Protein AF-A0A1E8EWA4-F1 (afdb_monomer)

Mean predicted aligned error: 5.87 Å

Secondary structure (DSSP, 8-state):
-HHHHHTT--TTEEEEE-SSTT-EEEEESSS----HHHHHHHHHS-PPTT-EEEEES-TTTHHHHHHHHH---SEEEEEES-HHHHHHHHHHHHHHT-TTTEEEEE--TT-HHHHTTS---SEEEE------TT-------

Nearest PDB structures (foldseek):
  3lpm-assembly1_B  TM=9.208E-01  e=3.468E-12  Listeria monocytogenes serotype 4b str. CLIP 80459
  6qe6-assembly2_B  TM=8.216E-01  e=4.380E-06  Mycoplasma capricolum subsp. capricolum
  5fa8-assembly1_A  TM=7.887E-01  e=9.629E-06  Saccharolobus islandicus M.14.25
  3qow-assembly1_A  TM=7.641E-01  e=1.098E-05  Homo sapiens
  3ntv-assembly1_B  TM=7.523E-01  e=3.562E-04  Staphylococcus aureus subsp. aureus MW2

Solvent-accessible surface area (backbone atoms only — not comparable to full-atom values): 8339 Å² total; per-residue (Å²): 124,68,70,67,60,65,70,66,65,56,97,62,43,41,78,44,75,68,84,37,90,83,37,47,43,40,42,50,70,69,80,86,66,90,56,69,66,49,57,51,48,42,66,66,54,85,69,46,73,66,33,33,35,37,30,40,53,33,52,46,33,63,43,57,54,51,39,62,54,75,41,52,46,53,37,33,39,30,30,17,68,52,61,70,32,29,52,34,22,49,49,20,30,60,70,58,71,30,68,87,40,48,46,70,40,74,40,59,88,84,42,60,73,65,60,67,73,52,80,90,59,79,42,76,47,71,62,66,84,90,65,63,92,90,64,72,86,77,81,82,127

Foldseek 3Di:
DVVVLVVLADPQWDWAQPVFPRQTFIDGVDDDDDDVVLVVLLVVDPAAAAFEEEEEQQQLNSSQRSCVRPYNHQAYEYEHQDPVSLSRNVSSCVSVVNPRHYHYDHDDPVPVVVVVPDDDGPYYHYDHDDDDVPPDDDDDD

Structure (mmCIF, N/CA/C/O backbone):
data_AF-A0A1E8EWA4-F1
#
_entry.id   AF-A0A1E8EWA4-F1
#
loop_
_atom_site.group_PDB
_atom_site.id
_atom_site.type_symbol
_atom_site.label_atom_id
_atom_site.label_alt_id
_atom_site.label_comp_id
_atom_site.label_asym_id
_atom_site.label_entity_id
_atom_site.label_seq_id
_atom_site.pdbx_PDB_ins_code
_atom_site.Cartn_x
_atom_site.Cartn_y
_atom_site.Cartn_z
_atom_site.occupancy
_atom_site.B_iso_or_equiv
_atom_site.auth_seq_id
_atom_site.auth_comp_id
_atom_site.auth_asym_id
_atom_site.auth_atom_id
_atom_site.pdbx_PDB_model_num
ATOM 1 N N . MET A 1 1 ? 16.835 -0.269 18.730 1.00 47.41 1 MET A N 1
ATOM 2 C CA . MET A 1 1 ? 15.760 -0.229 17.706 1.00 47.41 1 MET A CA 1
ATOM 3 C C . MET A 1 1 ? 16.094 0.598 16.455 1.00 47.41 1 MET A C 1
ATOM 5 O O . MET A 1 1 ? 15.496 0.319 15.427 1.00 47.41 1 MET A O 1
ATOM 9 N N . ASN A 1 2 ? 17.063 1.529 16.470 1.00 52.28 2 ASN A N 1
ATOM 10 C CA . ASN A 1 2 ? 17.407 2.331 15.276 1.00 52.28 2 ASN A CA 1
ATOM 11 C C . ASN A 1 2 ? 18.239 1.595 14.201 1.00 52.28 2 ASN A C 1
ATOM 13 O O . ASN A 1 2 ? 18.092 1.897 13.023 1.00 52.28 2 ASN A O 1
ATOM 17 N N . ASN A 1 3 ? 19.046 0.589 14.565 1.00 51.50 3 ASN A N 1
ATOM 18 C CA . ASN A 1 3 ? 19.922 -0.090 13.594 1.00 51.50 3 ASN A CA 1
ATOM 19 C C . ASN A 1 3 ? 19.181 -0.985 12.587 1.00 51.50 3 ASN A C 1
ATOM 21 O O . ASN A 1 3 ? 19.618 -1.093 11.449 1.00 51.50 3 ASN A O 1
ATOM 25 N N . ILE A 1 4 ? 18.047 -1.589 12.967 1.00 57.47 4 ILE A N 1
ATOM 26 C CA . ILE A 1 4 ? 17.261 -2.438 12.050 1.00 57.47 4 ILE A CA 1
ATOM 27 C C . ILE A 1 4 ? 16.570 -1.576 10.987 1.00 57.47 4 ILE A C 1
ATOM 29 O O . ILE A 1 4 ? 16.553 -1.937 9.817 1.00 57.47 4 ILE A O 1
ATOM 33 N N . LYS A 1 5 ? 16.056 -0.400 11.375 1.00 63.81 5 LYS A N 1
ATOM 34 C CA . LYS A 1 5 ? 15.340 0.504 10.463 1.00 63.81 5 LYS A CA 1
ATOM 35 C C . LYS A 1 5 ? 16.247 1.130 9.402 1.00 63.81 5 LYS A C 1
ATOM 37 O O . LYS A 1 5 ? 15.796 1.321 8.279 1.00 63.81 5 LYS A O 1
ATOM 42 N N . ASN A 1 6 ? 17.511 1.401 9.732 1.00 60.06 6 ASN A N 1
ATOM 43 C CA . ASN A 1 6 ? 18.477 1.945 8.771 1.00 60.06 6 ASN A CA 1
ATOM 44 C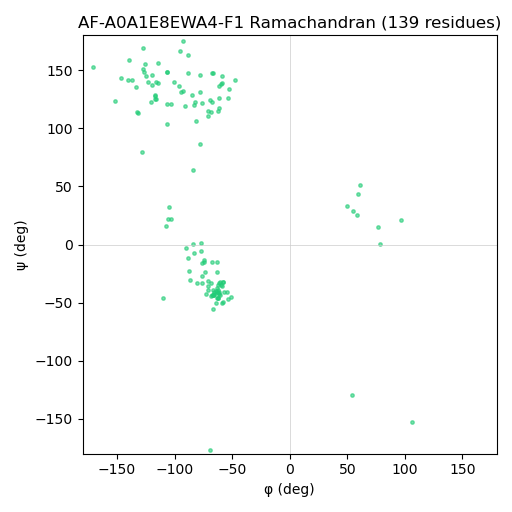 C . ASN A 1 6 ? 18.951 0.910 7.741 1.00 60.06 6 ASN A C 1
ATOM 46 O O . ASN A 1 6 ? 19.348 1.296 6.649 1.00 60.06 6 ASN A O 1
ATOM 50 N N . ASN A 1 7 ? 18.871 -0.388 8.051 1.00 80.56 7 ASN A N 1
ATOM 51 C CA . ASN A 1 7 ? 19.303 -1.449 7.137 1.00 80.56 7 ASN A CA 1
ATOM 52 C C . ASN A 1 7 ? 18.231 -1.837 6.103 1.00 80.56 7 ASN A C 1
ATOM 54 O O . ASN A 1 7 ? 18.434 -2.748 5.305 1.00 80.56 7 ASN A O 1
ATOM 58 N N . LEU A 1 8 ? 17.067 -1.177 6.146 1.00 88.56 8 LEU A N 1
ATOM 59 C CA . LEU A 1 8 ? 15.959 -1.437 5.236 1.00 88.56 8 LEU A CA 1
ATOM 60 C C . LEU A 1 8 ? 16.036 -0.625 3.949 1.00 88.56 8 LEU A C 1
ATOM 62 O O . LEU A 1 8 ? 15.254 -0.941 3.075 1.00 88.56 8 LEU A O 1
ATOM 66 N N . LEU A 1 9 ? 16.886 0.394 3.798 1.00 94.00 9 LEU A N 1
ATOM 67 C CA . LEU A 1 9 ? 16.965 1.181 2.556 1.00 94.00 9 LEU A CA 1
ATOM 68 C C . LEU A 1 9 ? 18.086 0.682 1.646 1.00 94.00 9 LEU A C 1
ATOM 70 O O . LEU A 1 9 ? 19.203 0.452 2.110 1.00 94.00 9 LEU A O 1
ATOM 74 N N . LYS A 1 10 ? 17.810 0.579 0.343 1.00 94.50 10 LYS A N 1
ATOM 75 C CA . LYS A 1 10 ? 18.843 0.360 -0.678 1.00 94.50 10 LYS A CA 1
ATOM 76 C C . LYS A 1 10 ? 19.393 1.702 -1.167 1.00 94.50 10 LYS A C 1
ATOM 78 O O . LYS A 1 10 ? 18.795 2.753 -0.957 1.00 94.50 10 LYS A O 1
ATOM 83 N N . SER A 1 11 ? 20.552 1.673 -1.823 1.00 92.75 11 SER A N 1
ATOM 84 C CA . SER A 1 11 ? 21.277 2.879 -2.253 1.00 92.75 11 SER A CA 1
ATOM 85 C C . SER A 1 11 ? 20.522 3.747 -3.264 1.00 92.75 11 SER A C 1
ATOM 87 O O . SER A 1 11 ? 20.806 4.934 -3.382 1.00 92.75 11 SER A O 1
ATOM 89 N N . ASP A 1 12 ? 19.587 3.164 -4.011 1.00 94.50 12 ASP A N 1
ATOM 90 C CA . ASP A 1 12 ? 18.785 3.842 -5.029 1.00 94.50 12 ASP A CA 1
ATOM 91 C C . ASP A 1 12 ? 17.356 4.150 -4.557 1.00 94.50 12 ASP A C 1
ATOM 93 O O . ASP A 1 12 ? 16.457 4.335 -5.379 1.00 94.50 12 ASP A O 1
ATOM 97 N N . GLU A 1 13 ? 17.142 4.214 -3.241 1.00 96.00 13 GLU A N 1
ATOM 98 C CA . GLU A 1 13 ? 15.837 4.436 -2.625 1.00 96.00 13 GLU A CA 1
ATOM 99 C C . GLU A 1 13 ? 15.842 5.598 -1.627 1.00 96.00 13 GLU A C 1
ATOM 101 O O . GLU A 1 13 ? 16.838 5.888 -0.962 1.00 96.00 13 GLU A O 1
ATOM 106 N N . THR A 1 14 ? 14.683 6.237 -1.487 1.00 95.31 14 THR A N 1
ATOM 107 C CA . THR A 1 14 ? 14.398 7.237 -0.460 1.00 95.31 14 THR A CA 1
ATOM 108 C C . THR A 1 14 ? 13.332 6.733 0.496 1.00 95.31 14 THR A C 1
ATOM 110 O O . THR A 1 14 ? 12.512 5.878 0.158 1.00 95.31 14 THR A O 1
ATOM 113 N N . LEU A 1 15 ? 13.339 7.298 1.701 1.00 95.69 15 LEU A N 1
ATOM 114 C CA . LEU A 1 15 ? 12.293 7.112 2.693 1.00 95.69 15 LEU A CA 1
ATOM 115 C C . LEU A 1 15 ? 11.473 8.397 2.783 1.00 95.69 15 LEU A C 1
ATOM 117 O O . LEU A 1 15 ? 11.912 9.376 3.388 1.00 95.69 15 LEU A O 1
ATOM 121 N N . ASP A 1 16 ? 10.287 8.382 2.195 1.00 95.06 16 ASP A N 1
ATOM 122 C CA . ASP A 1 16 ? 9.429 9.557 2.119 1.00 95.06 16 ASP A CA 1
ATOM 123 C C . ASP A 1 16 ? 8.455 9.586 3.291 1.00 95.06 16 ASP A C 1
ATOM 125 O O . ASP A 1 16 ? 7.782 8.595 3.572 1.00 95.06 16 ASP A O 1
ATOM 129 N N . ASP A 1 17 ? 8.345 10.733 3.955 1.00 95.62 17 ASP A N 1
ATOM 130 C CA . ASP A 1 17 ? 7.357 10.947 5.009 1.00 95.62 17 ASP A CA 1
ATOM 131 C C . ASP A 1 17 ? 6.002 11.327 4.405 1.00 95.62 17 ASP A C 1
ATOM 133 O O . ASP A 1 17 ? 5.889 12.324 3.688 1.00 95.62 17 ASP A O 1
ATOM 137 N N . LEU A 1 18 ? 4.963 10.545 4.712 1.00 95.56 18 LEU A N 1
ATOM 138 C CA . LEU A 1 18 ? 3.597 10.828 4.267 1.00 95.56 18 LEU A CA 1
ATOM 139 C C . LEU A 1 18 ? 2.928 11.948 5.072 1.00 95.56 18 LEU A C 1
ATOM 141 O O . LEU A 1 18 ? 1.806 12.332 4.751 1.00 95.56 18 LEU A O 1
ATOM 145 N N . GLN A 1 19 ? 3.577 12.444 6.129 1.00 95.12 19 GLN A N 1
ATOM 146 C CA . GLN A 1 19 ? 3.070 13.469 7.046 1.00 95.12 19 GLN A CA 1
ATOM 147 C C . GLN A 1 19 ? 1.755 13.068 7.734 1.00 95.12 19 GLN A C 1
ATOM 149 O O . GLN A 1 19 ? 0.965 13.905 8.169 1.00 95.12 19 GLN A O 1
ATOM 154 N N . ILE A 1 20 ? 1.521 11.758 7.865 1.00 94.50 20 ILE A N 1
ATOM 155 C CA . ILE A 1 20 ? 0.342 11.181 8.513 1.00 94.50 20 ILE A CA 1
ATOM 156 C C . ILE A 1 20 ? 0.822 10.113 9.489 1.00 94.50 20 ILE A C 1
ATOM 158 O O . ILE A 1 20 ? 1.352 9.084 9.080 1.00 94.50 20 ILE A O 1
ATOM 162 N N . LYS A 1 21 ? 0.634 10.355 10.792 1.00 93.88 21 LYS A N 1
ATOM 163 C CA . LYS A 1 21 ? 1.018 9.430 11.878 1.00 93.88 21 LYS A CA 1
ATOM 164 C C . LYS A 1 21 ? 2.469 8.915 11.788 1.00 93.88 21 LYS A C 1
ATOM 166 O O . LYS A 1 21 ? 2.738 7.788 12.191 1.00 93.88 21 LYS A O 1
ATOM 171 N N . ASN A 1 22 ? 3.396 9.737 11.277 1.00 94.38 22 ASN A N 1
ATOM 172 C CA . ASN A 1 22 ? 4.807 9.376 11.066 1.00 94.38 22 ASN A CA 1
ATOM 173 C C . ASN A 1 22 ? 4.988 8.108 10.199 1.00 94.38 22 ASN A C 1
ATOM 175 O O . ASN A 1 22 ? 5.957 7.365 10.370 1.00 94.38 22 ASN A O 1
ATOM 179 N N . ILE A 1 23 ? 4.035 7.839 9.298 1.00 97.31 23 ILE A N 1
ATOM 180 C CA . ILE A 1 23 ? 4.132 6.749 8.330 1.00 97.31 23 ILE A CA 1
ATOM 181 C C . ILE A 1 23 ? 5.064 7.178 7.205 1.00 97.31 23 ILE A C 1
ATOM 183 O O . ILE A 1 23 ? 4.899 8.254 6.626 1.00 97.31 23 ILE A O 1
ATOM 187 N N . LYS A 1 24 ? 6.016 6.308 6.873 1.00 97.00 24 LYS A N 1
ATOM 188 C CA . LYS A 1 24 ? 6.998 6.549 5.816 1.00 97.00 24 LYS A CA 1
ATOM 189 C C . LYS A 1 24 ? 6.996 5.447 4.774 1.00 97.00 24 LYS A C 1
ATOM 191 O O . LYS A 1 24 ? 6.821 4.284 5.117 1.00 97.00 24 LYS A O 1
ATOM 196 N N . ILE A 1 25 ? 7.220 5.787 3.517 1.00 96.56 25 ILE A N 1
ATOM 197 C CA . ILE A 1 25 ? 7.229 4.822 2.417 1.00 96.56 25 ILE A CA 1
ATOM 198 C C . ILE A 1 25 ? 8.591 4.809 1.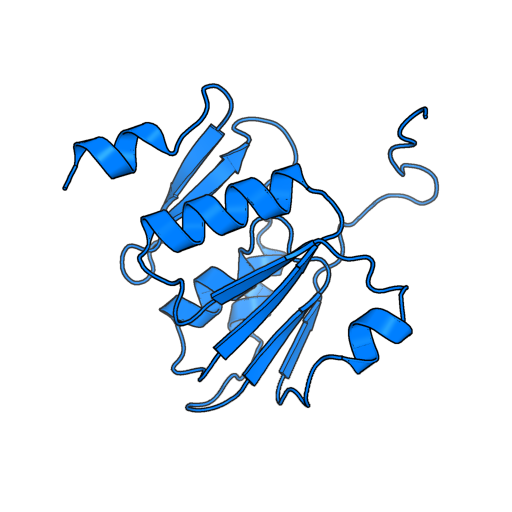734 1.00 96.56 25 ILE A C 1
ATOM 200 O O . ILE A 1 25 ? 9.198 5.853 1.509 1.00 96.56 25 ILE A O 1
ATOM 204 N N . ILE A 1 26 ? 9.077 3.615 1.424 1.00 96.69 26 ILE A N 1
ATOM 205 C CA . ILE A 1 26 ? 10.289 3.406 0.642 1.00 96.69 26 ILE A CA 1
ATOM 206 C C . ILE A 1 26 ? 9.910 3.468 -0.836 1.00 96.69 26 ILE A C 1
ATOM 208 O O . ILE A 1 26 ? 8.979 2.792 -1.277 1.00 96.69 26 ILE A O 1
ATOM 212 N N . GLN A 1 27 ? 10.628 4.284 -1.601 1.00 94.88 27 GLN A N 1
ATOM 213 C CA . GLN A 1 27 ? 10.461 4.414 -3.048 1.00 94.88 27 GLN A CA 1
ATOM 214 C C . GLN A 1 27 ? 11.817 4.539 -3.724 1.00 94.88 27 GLN A C 1
ATOM 216 O O . GLN A 1 27 ? 12.778 4.987 -3.106 1.00 94.88 27 GLN A O 1
ATOM 221 N N . LYS A 1 28 ? 11.888 4.232 -5.020 1.00 93.19 28 LYS A N 1
ATOM 222 C CA . LYS A 1 28 ? 13.081 4.537 -5.810 1.00 93.19 28 LYS A CA 1
ATOM 223 C C . LYS A 1 28 ? 13.341 6.041 -5.842 1.00 93.19 28 LYS A C 1
ATOM 225 O O . LYS A 1 28 ? 12.422 6.834 -6.060 1.00 93.19 28 LYS A O 1
ATOM 230 N N . SER A 1 29 ? 14.602 6.429 -5.673 1.00 91.62 29 SER A N 1
ATOM 231 C CA . SER A 1 29 ? 15.062 7.818 -5.783 1.00 91.62 29 SER A CA 1
ATOM 232 C C . SER A 1 29 ? 14.777 8.396 -7.169 1.00 91.62 29 SER A C 1
ATOM 234 O O . SER A 1 29 ? 14.432 9.566 -7.289 1.00 91.62 29 SER A O 1
ATOM 236 N N . ASN A 1 30 ? 14.865 7.552 -8.202 1.00 86.31 30 ASN A N 1
ATOM 237 C CA . ASN A 1 30 ? 14.572 7.880 -9.593 1.00 86.31 30 ASN A CA 1
ATOM 238 C C . ASN A 1 30 ? 13.550 6.892 -10.171 1.00 86.31 30 ASN A C 1
ATOM 240 O O . ASN A 1 30 ? 13.560 5.715 -9.824 1.00 86.31 30 ASN A O 1
ATOM 244 N N . GLY A 1 31 ? 12.709 7.348 -11.101 1.00 79.56 31 GLY A N 1
ATOM 245 C CA . GLY A 1 31 ? 11.688 6.518 -11.747 1.00 79.56 31 GLY A CA 1
ATOM 246 C C . GLY A 1 31 ? 10.274 6.834 -11.263 1.00 79.56 31 GLY A C 1
ATOM 247 O O . GLY A 1 31 ? 9.974 7.970 -10.897 1.00 79.56 31 GLY A O 1
ATOM 248 N N . PHE A 1 32 ? 9.382 5.841 -11.319 1.00 74.81 32 PHE A N 1
ATOM 249 C CA . PHE A 1 32 ? 7.982 6.029 -10.941 1.00 74.81 32 PHE A CA 1
ATOM 250 C C . PHE A 1 32 ? 7.850 6.253 -9.431 1.00 74.81 32 PHE A C 1
ATOM 252 O O . PHE A 1 32 ? 8.276 5.425 -8.628 1.00 74.81 32 PHE A O 1
ATOM 259 N N . ARG A 1 33 ? 7.219 7.368 -9.066 1.00 86.06 33 ARG A N 1
ATOM 260 C CA . ARG A 1 33 ? 6.837 7.727 -7.698 1.00 86.06 33 ARG A CA 1
ATOM 261 C C . ARG A 1 33 ? 5.350 8.037 -7.690 1.00 86.06 33 ARG A C 1
ATOM 263 O O . ARG A 1 33 ? 4.790 8.398 -8.729 1.00 86.06 33 ARG A O 1
ATOM 270 N N . PHE A 1 34 ? 4.702 7.897 -6.539 1.00 85.38 34 PHE A N 1
ATOM 271 C CA . PHE A 1 34 ? 3.275 8.196 -6.465 1.00 85.38 34 PHE A CA 1
ATOM 272 C C . PHE A 1 34 ? 2.982 9.656 -6.858 1.00 85.38 34 PHE A C 1
ATOM 274 O O . PHE A 1 34 ? 3.689 10.584 -6.467 1.00 85.38 34 PHE A O 1
ATOM 281 N N . GLY A 1 35 ? 1.919 9.851 -7.638 1.00 87.62 35 GLY A N 1
ATOM 282 C CA . GLY A 1 35 ? 1.404 11.173 -7.992 1.00 87.62 35 GLY A CA 1
ATOM 283 C C . GLY A 1 35 ? 0.304 11.649 -7.041 1.00 87.62 35 GLY A C 1
ATOM 284 O O . GLY A 1 35 ? -0.173 10.896 -6.187 1.00 87.62 35 GLY A O 1
ATOM 285 N N . MET A 1 36 ? -0.152 12.892 -7.233 1.00 91.25 36 MET A N 1
ATOM 286 C CA . MET A 1 36 ? -1.264 13.464 -6.458 1.00 91.25 36 MET A CA 1
ATOM 287 C C . MET A 1 36 ? -2.554 12.643 -6.572 1.00 91.25 36 MET A C 1
ATOM 289 O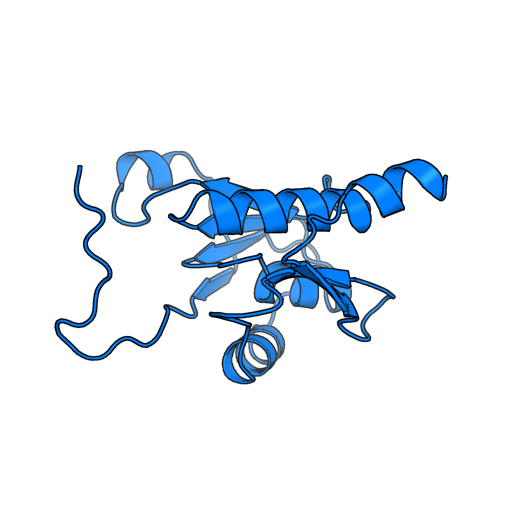 O . MET A 1 36 ? -3.287 12.541 -5.592 1.00 91.25 36 MET A O 1
ATOM 293 N N . ASP A 1 37 ? -2.803 11.997 -7.711 1.00 92.38 37 ASP A N 1
ATOM 294 C CA . ASP A 1 37 ? -3.991 11.167 -7.940 1.00 92.38 37 ASP A CA 1
ATOM 295 C C . ASP A 1 37 ? -4.163 10.075 -6.880 1.00 92.38 37 ASP A C 1
ATOM 297 O O . ASP A 1 37 ? -5.268 9.859 -6.387 1.00 92.38 37 ASP A O 1
ATOM 301 N N . ALA A 1 38 ? -3.070 9.427 -6.464 1.00 93.88 38 ALA A N 1
ATOM 302 C CA . ALA A 1 38 ? -3.117 8.394 -5.433 1.00 93.88 38 ALA A CA 1
ATOM 303 C C . ALA A 1 38 ? -3.534 8.973 -4.071 1.00 93.88 38 ALA A C 1
ATOM 305 O O . ALA A 1 38 ? -4.342 8.383 -3.353 1.00 93.88 38 ALA A O 1
ATOM 306 N N . VAL A 1 39 ? -3.021 10.161 -3.739 1.00 94.50 39 VAL A N 1
ATOM 307 C CA . VAL A 1 39 ? -3.360 10.880 -2.504 1.00 94.50 39 VAL A CA 1
ATOM 308 C C . VAL A 1 39 ? -4.823 11.325 -2.524 1.00 94.50 39 VAL A C 1
ATOM 310 O O . VAL A 1 39 ? -5.535 11.175 -1.528 1.00 94.50 39 VAL A O 1
ATOM 313 N N . LEU A 1 40 ? -5.298 11.845 -3.656 1.00 96.44 40 LEU A N 1
ATOM 314 C CA . LEU A 1 40 ? -6.690 12.251 -3.833 1.00 96.44 40 LEU A CA 1
ATOM 315 C C . LEU A 1 40 ? -7.635 11.047 -3.773 1.00 96.44 40 LEU A C 1
ATOM 317 O O . LEU A 1 40 ? -8.643 11.114 -3.071 1.00 96.44 40 LEU A O 1
ATOM 321 N N . LEU A 1 41 ? -7.291 9.926 -4.414 1.00 97.50 41 LEU A N 1
ATOM 322 C CA .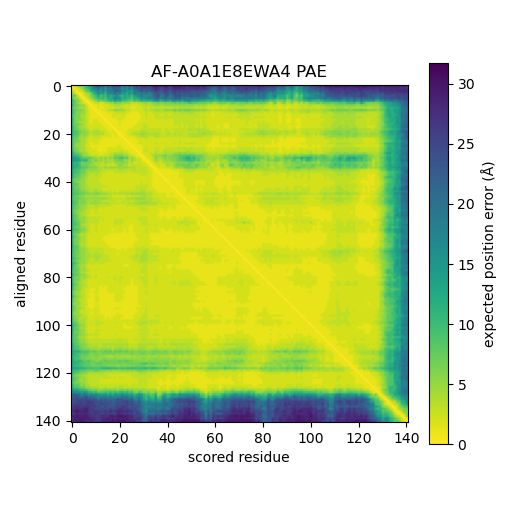 LEU A 1 41 ? -8.087 8.698 -4.377 1.00 97.50 41 LEU A CA 1
ATOM 323 C C . LEU A 1 41 ? -8.184 8.121 -2.960 1.00 97.50 41 LEU A C 1
ATOM 325 O O . LEU A 1 41 ? -9.283 7.804 -2.502 1.00 97.50 41 LEU A O 1
ATOM 329 N N . ALA A 1 42 ? -7.067 8.043 -2.232 1.00 96.94 42 ALA A N 1
ATOM 330 C CA . ALA A 1 42 ? -7.069 7.603 -0.836 1.00 96.94 42 ALA A CA 1
ATOM 331 C C . ALA A 1 42 ? -7.927 8.522 0.052 1.00 96.94 42 ALA A C 1
ATOM 333 O O . ALA A 1 42 ? -8.562 8.069 1.004 1.00 96.94 42 ALA A O 1
ATOM 334 N N . ASN A 1 43 ? -7.985 9.819 -0.267 1.00 95.31 43 ASN A N 1
ATOM 335 C CA . ASN A 1 43 ? -8.847 10.762 0.435 1.00 95.31 43 ASN A CA 1
ATOM 336 C C . ASN A 1 43 ? -10.325 10.660 0.044 1.00 95.31 43 ASN A C 1
ATOM 338 O O . ASN A 1 43 ? -11.180 10.881 0.904 1.00 95.31 43 ASN A O 1
ATOM 342 N N . PHE A 1 44 ? -10.609 10.328 -1.213 1.00 97.62 44 PHE A N 1
ATOM 343 C CA . PHE A 1 44 ? -11.949 10.125 -1.755 1.00 97.62 44 PHE A CA 1
ATOM 344 C C . PHE A 1 44 ? -12.604 8.840 -1.227 1.00 97.62 44 PHE A C 1
ATOM 346 O O . PHE A 1 44 ? -13.810 8.819 -0.968 1.00 97.62 44 PHE A O 1
ATOM 353 N N . ALA A 1 45 ? -11.820 7.777 -1.025 1.00 96.69 45 ALA A N 1
ATOM 354 C CA . ALA A 1 45 ? -12.301 6.499 -0.514 1.00 96.69 45 ALA A CA 1
ATOM 355 C C . ALA A 1 45 ? -12.883 6.635 0.910 1.00 96.69 45 ALA A C 1
ATOM 357 O O . ALA A 1 45 ? -12.179 6.913 1.883 1.00 96.69 45 ALA A O 1
ATOM 358 N N . LYS A 1 46 ? -14.193 6.397 1.053 1.00 96.31 46 LYS A N 1
ATOM 359 C CA . LYS A 1 46 ? -14.926 6.492 2.330 1.00 96.31 46 LYS A CA 1
ATOM 360 C C . LYS A 1 46 ? -14.814 5.206 3.152 1.00 96.31 46 LYS A C 1
ATOM 362 O O . LYS A 1 46 ? -15.809 4.526 3.397 1.00 96.31 46 LYS A O 1
ATOM 367 N N . VAL A 1 47 ? -13.600 4.875 3.576 1.00 98.00 47 VAL A N 1
ATOM 368 C CA . VAL A 1 47 ? -13.337 3.687 4.397 1.00 98.00 47 VAL A CA 1
ATOM 369 C C . VAL A 1 47 ? -13.780 3.935 5.841 1.00 98.00 47 VAL A C 1
ATOM 371 O O . VAL A 1 47 ? -13.313 4.870 6.494 1.00 98.00 47 VAL A O 1
ATOM 374 N N . LYS A 1 48 ? -14.691 3.098 6.346 1.00 97.31 48 LYS A N 1
ATOM 375 C CA . LYS A 1 48 ? -15.192 3.158 7.727 1.00 97.31 48 LYS A CA 1
ATOM 376 C C . LYS A 1 48 ? -14.423 2.201 8.638 1.00 97.31 48 LYS A C 1
ATOM 378 O O . LYS A 1 48 ? -13.705 1.313 8.180 1.00 97.31 48 LYS A O 1
ATOM 383 N N . LYS A 1 49 ? -14.599 2.381 9.949 1.00 97.88 49 LYS A N 1
ATOM 384 C CA . LYS A 1 49 ? -14.069 1.473 10.969 1.00 97.88 49 LYS A CA 1
ATOM 385 C C . LYS A 1 49 ? -14.490 0.031 10.687 1.00 97.88 49 LYS A C 1
ATOM 387 O O . LYS A 1 49 ? -15.662 -0.215 10.415 1.00 97.88 49 LYS A O 1
ATOM 392 N N . GLY A 1 50 ? -13.540 -0.894 10.784 1.00 97.62 50 GLY A N 1
ATOM 393 C CA . GLY A 1 50 ? -13.796 -2.328 10.633 1.00 97.62 50 GLY A CA 1
ATOM 394 C C . GLY A 1 50 ? -13.946 -2.810 9.188 1.00 97.62 50 GLY A C 1
ATOM 395 O O . GLY A 1 50 ? -14.153 -3.994 8.981 1.00 97.62 50 GLY A O 1
ATOM 396 N N . MET A 1 51 ? -13.834 -1.929 8.187 1.00 98.38 51 MET A N 1
ATOM 397 C CA . MET A 1 51 ? -13.923 -2.341 6.784 1.00 98.38 51 MET A CA 1
ATOM 398 C C . MET A 1 51 ? -12.634 -2.994 6.293 1.00 98.38 51 MET A C 1
ATOM 400 O O . MET A 1 51 ? -11.530 -2.569 6.653 1.00 98.38 51 MET A O 1
ATOM 404 N N . ARG A 1 52 ? -12.777 -3.969 5.399 1.00 98.50 52 ARG A N 1
ATOM 405 C CA . ARG A 1 52 ? -11.681 -4.589 4.654 1.00 98.50 52 ARG A CA 1
ATOM 406 C C . ARG A 1 52 ? -11.523 -3.90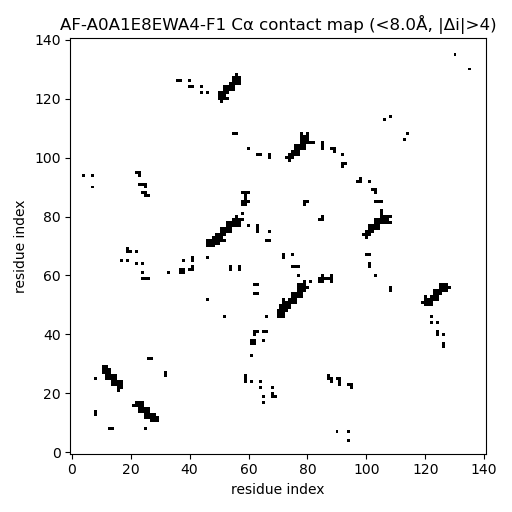6 3.301 1.00 98.50 52 ARG A C 1
ATOM 408 O O . ARG A 1 52 ? -12.493 -3.742 2.561 1.00 98.50 52 ARG A O 1
ATOM 415 N N . VAL A 1 53 ? -10.292 -3.537 2.963 1.00 98.62 53 VAL A N 1
ATOM 416 C CA . VAL A 1 53 ? -9.965 -2.813 1.725 1.00 98.62 53 VAL A CA 1
ATOM 417 C C . VAL A 1 53 ? -9.064 -3.662 0.835 1.00 98.62 53 VAL A C 1
ATOM 419 O O . VAL A 1 53 ? -8.150 -4.311 1.341 1.00 98.62 53 VAL A O 1
ATOM 422 N N . MET A 1 54 ? -9.301 -3.630 -0.476 1.00 98.25 54 MET A N 1
ATOM 423 C CA . MET A 1 54 ? -8.398 -4.151 -1.506 1.00 98.25 54 MET A CA 1
ATOM 424 C C . MET A 1 54 ? -7.922 -3.002 -2.402 1.00 98.25 54 MET A C 1
ATOM 426 O O . MET A 1 54 ? -8.747 -2.308 -2.986 1.00 98.25 54 MET A O 1
ATOM 430 N N . ASP A 1 55 ? -6.614 -2.822 -2.546 1.00 98.31 55 ASP A N 1
ATOM 431 C CA . ASP A 1 55 ? -6.010 -1.880 -3.490 1.00 98.31 55 ASP A CA 1
ATOM 432 C C . ASP A 1 55 ? -5.380 -2.631 -4.669 1.00 98.31 55 ASP A C 1
ATOM 434 O O . ASP A 1 55 ? -4.508 -3.483 -4.495 1.00 98.31 55 ASP A O 1
ATOM 438 N N . LEU A 1 56 ? -5.833 -2.343 -5.883 1.00 96.88 56 LEU A N 1
ATOM 439 C CA . LEU A 1 56 ? -5.346 -2.981 -7.104 1.00 96.88 56 LEU A CA 1
ATOM 440 C C . LEU A 1 56 ? -4.349 -2.065 -7.822 1.00 96.88 56 LEU A C 1
ATOM 442 O O . LEU A 1 56 ? -4.595 -0.864 -7.945 1.00 96.88 56 LEU A O 1
ATOM 446 N N . CYS A 1 57 ? -3.273 -2.651 -8.360 1.00 95.06 57 CYS A N 1
ATOM 447 C CA . CYS A 1 57 ? -2.160 -1.925 -8.993 1.00 95.06 57 CYS A CA 1
ATOM 448 C C . CYS A 1 57 ? -1.459 -0.982 -8.002 1.00 95.06 57 CYS A C 1
ATOM 450 O O . CYS A 1 57 ? -1.327 0.216 -8.251 1.00 95.06 57 CYS A O 1
ATOM 452 N N . SER A 1 58 ? -1.076 -1.519 -6.843 1.00 95.81 58 SER A N 1
ATOM 453 C CA . SER A 1 58 ? -0.734 -0.713 -5.665 1.00 95.81 58 SER A CA 1
ATOM 454 C C . SER A 1 58 ? 0.619 0.008 -5.732 1.00 95.81 58 SER A C 1
ATOM 456 O O . SER A 1 58 ? 0.890 0.907 -4.925 1.00 95.81 58 SER A O 1
ATOM 458 N N . GLY A 1 59 ? 1.501 -0.376 -6.661 1.00 94.94 59 GLY A N 1
ATOM 459 C CA . GLY A 1 59 ? 2.894 0.064 -6.643 1.00 94.94 59 GLY A CA 1
ATOM 460 C C . GLY A 1 59 ? 3.538 -0.256 -5.291 1.00 94.94 59 GLY A C 1
ATOM 461 O O . GLY A 1 59 ? 3.420 -1.370 -4.787 1.00 94.94 59 GLY A O 1
ATOM 462 N N . THR A 1 60 ? 4.179 0.733 -4.667 1.00 96.19 60 THR A N 1
ATOM 463 C CA . THR A 1 60 ? 4.793 0.584 -3.334 1.00 96.19 60 THR A CA 1
ATOM 464 C C . THR A 1 60 ? 3.792 0.603 -2.174 1.00 96.19 60 THR A C 1
ATOM 466 O O . THR A 1 60 ? 4.204 0.515 -1.019 1.00 96.19 60 THR A O 1
ATOM 469 N N . GLY A 1 61 ? 2.484 0.716 -2.434 1.00 97.06 61 GLY A N 1
ATOM 470 C CA . GLY A 1 61 ? 1.452 0.684 -1.396 1.00 97.06 61 GLY A CA 1
ATOM 471 C C . GLY A 1 61 ? 0.973 2.052 -0.910 1.00 97.06 61 GLY A C 1
ATOM 472 O O . GLY A 1 61 ? 0.435 2.144 0.193 1.00 97.06 61 GLY A O 1
ATOM 473 N N . ILE A 1 62 ? 1.150 3.126 -1.687 1.00 97.31 62 ILE A N 1
ATOM 474 C CA . ILE A 1 62 ? 0.834 4.498 -1.247 1.00 97.31 62 ILE A CA 1
ATOM 475 C C . ILE A 1 62 ? -0.604 4.662 -0.726 1.00 97.31 62 ILE A C 1
ATOM 477 O O . ILE A 1 62 ? -0.803 5.220 0.354 1.00 97.31 62 ILE A O 1
ATOM 481 N N . ILE A 1 63 ? -1.608 4.148 -1.445 1.00 98.25 63 ILE A N 1
ATOM 482 C CA . ILE A 1 63 ? -3.011 4.207 -1.014 1.00 98.25 63 ILE A CA 1
ATOM 483 C C . ILE A 1 63 ? -3.192 3.400 0.284 1.00 98.25 63 ILE A C 1
ATOM 485 O O . ILE A 1 63 ? -3.693 3.977 1.254 1.00 98.25 63 ILE A O 1
ATOM 489 N N . PRO A 1 64 ? -2.730 2.134 0.381 1.00 98.50 64 PRO A N 1
ATOM 490 C CA . PRO A 1 64 ? -2.738 1.383 1.632 1.00 98.50 64 PRO A CA 1
ATOM 491 C C . PRO A 1 64 ? -2.120 2.111 2.828 1.00 98.50 64 PRO A C 1
ATOM 493 O O . PRO A 1 64 ? -2.722 2.120 3.904 1.00 98.50 64 PRO A O 1
ATOM 496 N N . PHE A 1 65 ? -0.960 2.752 2.662 1.00 98.56 65 PHE A N 1
ATOM 497 C CA . PHE A 1 65 ? -0.292 3.480 3.744 1.00 98.56 65 PHE A CA 1
ATOM 498 C C . PHE A 1 65 ? -1.073 4.723 4.181 1.00 98.56 65 PHE A C 1
ATOM 500 O O . PHE A 1 65 ? -1.259 4.935 5.383 1.00 98.56 65 PHE A O 1
ATOM 507 N N . ILE A 1 66 ? -1.601 5.507 3.234 1.00 98.19 66 ILE A N 1
ATOM 508 C CA . ILE A 1 66 ? -2.456 6.660 3.556 1.00 98.19 66 ILE A CA 1
ATOM 509 C C . ILE A 1 66 ? -3.722 6.194 4.282 1.00 98.19 66 ILE A C 1
ATOM 511 O O . ILE A 1 66 ? -4.085 6.762 5.315 1.00 98.19 66 ILE A O 1
ATOM 515 N N . LEU A 1 67 ? -4.381 5.140 3.793 1.00 98.44 67 LEU A N 1
ATOM 516 C CA . LEU A 1 67 ? -5.586 4.592 4.415 1.00 98.44 67 LEU A CA 1
ATOM 517 C C . LEU A 1 67 ? -5.306 4.030 5.815 1.00 98.44 67 LEU A C 1
ATOM 519 O O . LEU A 1 67 ? -6.103 4.263 6.725 1.00 98.44 67 LEU A O 1
ATOM 523 N N . ALA A 1 68 ? -4.174 3.356 6.031 1.00 98.19 68 ALA A N 1
ATOM 524 C CA . ALA A 1 68 ? -3.770 2.875 7.353 1.00 98.19 68 ALA A CA 1
ATOM 525 C C . ALA A 1 68 ? -3.539 4.025 8.346 1.00 98.19 68 ALA A C 1
ATOM 527 O O . ALA A 1 68 ? -3.898 3.910 9.520 1.00 98.19 68 ALA A O 1
ATOM 528 N N . GLY A 1 69 ? -2.980 5.144 7.879 1.00 97.25 69 GLY A N 1
ATOM 529 C CA . GLY A 1 69 ? -2.777 6.340 8.693 1.00 97.25 69 GLY A CA 1
ATOM 530 C C . GLY A 1 69 ? -4.069 7.101 8.988 1.00 97.25 69 GLY A C 1
ATOM 531 O O . GLY A 1 69 ? -4.298 7.527 10.122 1.00 97.25 69 GLY A O 1
ATOM 532 N N . LYS A 1 70 ? -4.938 7.250 7.988 1.00 96.62 70 LYS A N 1
ATOM 533 C CA . LYS A 1 70 ? -6.127 8.111 8.047 1.00 96.62 70 LYS A CA 1
ATOM 534 C C . LYS A 1 70 ? -7.366 7.422 8.629 1.00 96.62 70 LYS A C 1
ATOM 536 O O . LYS A 1 70 ? -8.265 8.109 9.104 1.00 96.62 70 LYS A O 1
ATOM 541 N N . THR A 1 71 ? -7.442 6.093 8.589 1.00 97.44 71 THR A N 1
ATOM 542 C CA . THR A 1 71 ? -8.695 5.361 8.842 1.00 97.44 71 THR A CA 1
ATOM 543 C C . THR A 1 71 ? -8.554 4.271 9.903 1.00 97.44 71 THR A C 1
ATOM 545 O O . THR A 1 71 ? -7.457 3.892 10.314 1.00 97.44 71 THR A O 1
ATOM 548 N N . GLU A 1 72 ? -9.695 3.729 10.327 1.00 97.06 72 GLU A N 1
ATOM 549 C CA . GLU A 1 72 ? -9.789 2.561 11.208 1.00 97.06 72 GLU A CA 1
ATOM 550 C C . GLU A 1 72 ? -10.199 1.287 10.445 1.00 97.06 72 GLU A C 1
ATOM 552 O O . GLU A 1 72 ? -10.879 0.424 11.001 1.00 97.06 72 GLU A O 1
ATOM 557 N N . ALA A 1 73 ? -9.804 1.159 9.170 1.00 98.25 73 ALA A N 1
ATOM 558 C CA . ALA A 1 73 ? -9.989 -0.072 8.390 1.00 98.25 73 ALA A CA 1
ATOM 559 C C . ALA A 1 73 ? -9.529 -1.302 9.191 1.00 98.25 73 ALA A C 1
ATOM 561 O O . ALA A 1 73 ? -8.524 -1.224 9.888 1.00 98.25 73 ALA A O 1
ATOM 562 N N . GLU A 1 74 ? -10.201 -2.441 9.115 1.00 98.06 74 GLU A N 1
ATOM 563 C CA . GLU A 1 74 ? -9.733 -3.646 9.814 1.00 98.06 74 GLU A CA 1
ATOM 564 C C . GLU A 1 74 ? -8.410 -4.134 9.211 1.00 98.06 74 GLU A C 1
ATOM 566 O O . GLU A 1 74 ? -7.390 -4.241 9.895 1.00 98.06 74 GLU A O 1
ATOM 571 N N . LYS A 1 75 ? -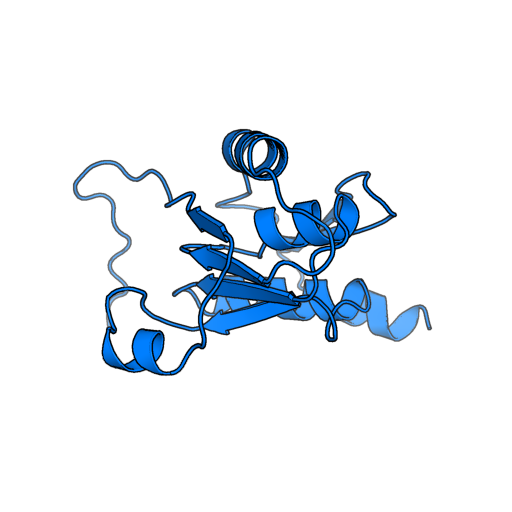8.422 -4.362 7.896 1.00 98.25 75 LYS A N 1
ATOM 572 C CA . LYS A 1 75 ? -7.298 -4.903 7.135 1.00 98.25 75 LYS A CA 1
ATOM 573 C C . LYS A 1 75 ? -7.280 -4.297 5.737 1.00 98.25 75 LYS A C 1
ATOM 575 O O . LYS A 1 75 ? -8.331 -4.081 5.132 1.00 98.25 75 LYS A O 1
ATOM 580 N N . ILE A 1 76 ? -6.084 -4.044 5.223 1.00 98.69 76 ILE A N 1
ATOM 581 C CA . ILE A 1 76 ? -5.862 -3.531 3.875 1.00 98.69 76 ILE A CA 1
ATOM 582 C C . ILE A 1 76 ? -5.004 -4.542 3.125 1.00 98.69 76 ILE A C 1
ATOM 584 O O . ILE A 1 76 ? -3.908 -4.890 3.563 1.00 98.69 76 ILE A O 1
ATOM 588 N N . PHE A 1 77 ? -5.517 -5.023 2.005 1.00 98.44 77 PHE A N 1
ATOM 589 C CA . PHE A 1 77 ? -4.808 -5.884 1.075 1.00 98.44 77 PHE A CA 1
ATOM 590 C C . PHE A 1 77 ? -4.461 -5.082 -0.164 1.00 98.44 77 PHE A C 1
ATOM 592 O O . PHE A 1 77 ? -5.198 -4.175 -0.546 1.00 98.44 77 PHE A O 1
ATOM 599 N N . ALA A 1 78 ? -3.348 -5.427 -0.787 1.00 98.25 78 ALA A N 1
ATOM 600 C CA . ALA A 1 78 ? -2.907 -4.782 -2.000 1.00 98.25 78 ALA A CA 1
ATOM 601 C C . ALA A 1 78 ? -2.320 -5.806 -2.966 1.00 98.25 78 ALA A C 1
ATOM 603 O O . ALA A 1 78 ? -1.626 -6.731 -2.538 1.00 98.25 78 ALA A O 1
ATOM 604 N N . ILE A 1 79 ? -2.588 -5.630 -4.257 1.00 98.00 79 ILE A N 1
ATOM 605 C CA . ILE A 1 79 ? -2.028 -6.460 -5.323 1.00 98.00 79 ILE A CA 1
ATOM 606 C C . ILE A 1 79 ? -1.172 -5.588 -6.234 1.00 98.00 79 ILE A C 1
ATOM 608 O O . ILE A 1 79 ? -1.633 -4.572 -6.761 1.00 98.00 79 ILE A O 1
ATOM 612 N N . GLU A 1 80 ? 0.062 -6.024 -6.449 1.00 97.00 80 GLU A N 1
ATOM 613 C CA . GLU A 1 80 ? 0.999 -5.417 -7.390 1.00 97.00 80 GLU A CA 1
ATOM 614 C C . GLU A 1 80 ? 1.719 -6.517 -8.179 1.00 97.00 80 GLU A C 1
ATOM 616 O O . GLU A 1 80 ? 2.023 -7.583 -7.645 1.00 97.00 80 GLU A O 1
ATOM 621 N N . ILE A 1 81 ? 1.960 -6.292 -9.470 1.00 96.12 81 ILE A N 1
ATOM 622 C CA . ILE A 1 81 ? 2.564 -7.301 -10.351 1.00 96.12 81 ILE A CA 1
ATOM 623 C C . ILE A 1 81 ? 4.098 -7.255 -10.306 1.00 96.12 81 ILE A C 1
ATOM 625 O O . ILE A 1 81 ? 4.753 -8.286 -10.473 1.00 96.12 81 ILE A O 1
ATOM 629 N N . GLN A 1 82 ? 4.665 -6.072 -10.064 1.00 94.69 82 GLN A N 1
ATOM 630 C CA . GLN A 1 82 ? 6.106 -5.830 -10.043 1.00 94.69 82 GLN A CA 1
ATOM 631 C C . GLN A 1 82 ? 6.713 -6.209 -8.682 1.00 94.69 82 GLN A C 1
ATOM 633 O O . GLN A 1 82 ? 6.332 -5.677 -7.640 1.00 94.69 82 GLN A O 1
ATOM 638 N N . GLU A 1 83 ? 7.662 -7.150 -8.688 1.00 96.31 83 GLU A N 1
ATOM 639 C CA . GLU A 1 83 ? 8.300 -7.680 -7.469 1.00 96.31 83 GLU A CA 1
ATOM 640 C C . GLU A 1 83 ? 9.045 -6.602 -6.675 1.00 96.31 83 GLU A C 1
ATOM 642 O O . GLU A 1 83 ? 8.964 -6.570 -5.453 1.00 96.31 83 GLU A O 1
ATOM 647 N N . ASP A 1 84 ? 9.754 -5.705 -7.355 1.00 94.94 84 ASP A N 1
ATOM 648 C CA . ASP A 1 84 ? 10.524 -4.629 -6.725 1.00 94.94 84 ASP A CA 1
ATOM 649 C C . ASP A 1 84 ? 9.626 -3.656 -5.944 1.00 94.94 84 ASP A C 1
ATOM 651 O O . ASP A 1 84 ? 9.959 -3.249 -4.830 1.00 94.94 84 ASP A O 1
ATOM 655 N N . MET A 1 85 ? 8.452 -3.338 -6.490 1.00 95.69 85 MET A N 1
ATOM 656 C CA . MET A 1 85 ? 7.433 -2.515 -5.841 1.00 95.69 85 MET A CA 1
ATOM 657 C C . MET A 1 85 ? 6.834 -3.215 -4.618 1.00 95.69 85 MET A C 1
ATOM 659 O O . MET A 1 85 ? 6.709 -2.597 -3.557 1.00 95.69 85 MET A O 1
ATOM 663 N N . VAL A 1 86 ? 6.526 -4.512 -4.737 1.00 98.06 86 VAL A N 1
ATOM 664 C CA . VAL A 1 86 ? 6.045 -5.347 -3.622 1.00 98.06 86 VAL A CA 1
ATOM 665 C C . VAL A 1 86 ? 7.090 -5.419 -2.509 1.00 98.06 86 VAL A C 1
ATOM 667 O O . VAL A 1 86 ? 6.759 -5.298 -1.330 1.00 98.06 86 VAL A O 1
ATOM 670 N N . GLU A 1 87 ? 8.360 -5.578 -2.864 1.00 97.62 87 GLU A N 1
ATOM 671 C CA . GLU A 1 87 ? 9.469 -5.686 -1.922 1.00 97.62 87 GLU A CA 1
ATOM 672 C C . GLU A 1 87 ? 9.730 -4.366 -1.174 1.00 97.62 87 GLU A C 1
ATOM 674 O O . GLU A 1 87 ? 9.837 -4.376 0.057 1.00 97.62 87 GLU A O 1
ATOM 679 N N . MET A 1 88 ? 9.731 -3.222 -1.869 1.00 97.44 88 MET A N 1
ATOM 680 C CA . MET A 1 88 ? 9.763 -1.890 -1.240 1.00 97.44 88 MET A CA 1
ATOM 681 C C . MET A 1 88 ? 8.551 -1.659 -0.331 1.00 97.44 88 MET A C 1
ATOM 683 O O . MET A 1 88 ? 8.692 -1.161 0.793 1.00 97.44 88 MET A O 1
ATOM 687 N N . GLY A 1 89 ? 7.360 -2.049 -0.790 1.00 97.88 89 GLY A N 1
ATOM 688 C CA . GLY A 1 89 ? 6.128 -1.967 -0.015 1.00 97.88 89 GLY A CA 1
ATOM 689 C C . GLY A 1 89 ? 6.226 -2.767 1.282 1.00 97.88 89 GLY A C 1
ATOM 690 O O . GLY A 1 89 ? 6.005 -2.220 2.359 1.00 97.88 89 GLY A O 1
ATOM 691 N N . ASN A 1 90 ? 6.656 -4.026 1.217 1.00 98.38 90 ASN A N 1
ATOM 692 C CA . ASN A 1 90 ? 6.806 -4.884 2.394 1.00 98.38 90 ASN A CA 1
ATOM 693 C C . ASN A 1 90 ? 7.860 -4.363 3.381 1.00 98.38 90 ASN A C 1
ATOM 695 O O . ASN A 1 90 ? 7.597 -4.321 4.584 1.00 98.38 90 ASN A O 1
ATOM 699 N N . ARG A 1 91 ? 9.007 -3.858 2.908 1.00 97.81 91 ARG A N 1
ATOM 700 C CA . ARG A 1 91 ? 9.973 -3.182 3.795 1.00 97.81 91 ARG A CA 1
ATOM 701 C C . ARG A 1 91 ? 9.387 -1.928 4.441 1.00 97.81 91 ARG A C 1
ATOM 703 O O . ARG A 1 91 ? 9.666 -1.660 5.610 1.00 97.81 91 ARG A O 1
ATOM 710 N N . SER A 1 92 ? 8.534 -1.194 3.727 1.00 98.06 92 SER A N 1
ATOM 711 C CA . SER A 1 92 ? 7.799 -0.051 4.280 1.00 98.06 92 SER A CA 1
ATOM 712 C C . SER A 1 92 ? 6.794 -0.492 5.348 1.00 98.06 92 SER A C 1
ATOM 714 O O . SER A 1 92 ? 6.682 0.157 6.387 1.00 98.06 92 SER A O 1
ATOM 716 N N . ILE A 1 93 ? 6.101 -1.621 5.161 1.00 98.31 93 ILE A N 1
ATOM 717 C CA . ILE A 1 93 ? 5.205 -2.193 6.180 1.00 98.31 93 ILE A CA 1
ATOM 718 C C . ILE A 1 93 ? 6.002 -2.470 7.456 1.00 98.31 93 ILE A C 1
ATOM 720 O O . ILE A 1 93 ? 5.617 -1.994 8.527 1.00 98.31 93 ILE A O 1
ATOM 724 N N . THR A 1 94 ? 7.145 -3.147 7.330 1.00 97.44 94 THR A N 1
ATOM 725 C CA . THR A 1 94 ? 8.029 -3.450 8.461 1.00 97.44 94 THR A CA 1
ATOM 726 C C . THR A 1 94 ? 8.583 -2.196 9.129 1.00 97.44 94 THR A C 1
ATOM 728 O O . THR A 1 94 ? 8.581 -2.081 10.356 1.00 97.44 94 THR A O 1
ATOM 731 N N . TYR A 1 95 ? 8.994 -1.195 8.348 1.00 97.06 95 TYR A N 1
ATOM 732 C CA . TYR A 1 95 ? 9.476 0.076 8.892 1.00 97.06 95 TYR A CA 1
ATOM 733 C C . TYR A 1 95 ? 8.429 0.752 9.798 1.00 97.06 95 TYR A C 1
ATOM 735 O O . TYR A 1 95 ? 8.764 1.277 10.873 1.00 97.06 95 TYR A O 1
ATOM 743 N N . ASN A 1 96 ? 7.160 0.702 9.386 1.00 97.19 96 ASN A N 1
ATOM 744 C CA . ASN A 1 96 ? 6.032 1.318 10.084 1.00 97.19 96 ASN A CA 1
ATOM 745 C C . ASN A 1 96 ? 5.350 0.411 11.116 1.00 97.19 96 ASN A C 1
ATOM 747 O O . ASN A 1 96 ? 4.469 0.893 11.820 1.00 97.19 96 ASN A O 1
ATOM 751 N N . ASN A 1 97 ? 5.770 -0.853 11.255 1.00 97.06 97 ASN A N 1
ATOM 752 C CA . ASN A 1 97 ? 5.143 -1.840 12.149 1.00 97.06 97 ASN A CA 1
ATOM 753 C C . ASN A 1 97 ? 3.654 -2.064 11.792 1.00 97.06 97 ASN A C 1
ATOM 755 O O . ASN A 1 97 ? 2.772 -2.053 12.654 1.00 97.06 97 ASN A O 1
ATOM 759 N N . LEU A 1 98 ? 3.360 -2.173 10.489 1.00 98.12 98 LEU A N 1
ATOM 760 C CA . LEU A 1 98 ? 2.004 -2.282 9.936 1.00 98.12 98 LEU A CA 1
ATOM 761 C C . LEU A 1 98 ? 1.661 -3.690 9.418 1.00 98.12 98 LEU A C 1
ATOM 763 O O . LEU A 1 98 ? 0.673 -3.841 8.705 1.00 98.12 98 LEU A O 1
ATOM 767 N N . GLU A 1 99 ? 2.413 -4.728 9.779 1.00 98.12 99 GLU A N 1
ATOM 768 C CA . GLU A 1 99 ? 2.233 -6.117 9.310 1.00 98.12 99 GLU A CA 1
ATOM 769 C C . GLU A 1 99 ? 0.835 -6.661 9.649 1.00 98.12 99 GLU A C 1
ATOM 771 O O . GLU A 1 99 ? 0.173 -7.361 8.874 1.00 98.12 99 GLU A O 1
ATOM 776 N N . ASN A 1 100 ? 0.317 -6.257 10.809 1.00 97.75 100 ASN A N 1
ATOM 777 C CA . ASN A 1 100 ? -1.030 -6.618 11.237 1.00 97.75 100 ASN A CA 1
ATOM 778 C C . ASN A 1 100 ? -2.122 -5.846 10.483 1.00 97.75 100 ASN A C 1
ATOM 780 O O . ASN A 1 100 ? -3.274 -6.274 10.499 1.00 97.75 100 ASN A O 1
ATOM 784 N N . LYS A 1 101 ? -1.784 -4.780 9.750 1.00 98.38 101 LYS A N 1
ATOM 785 C CA . LYS A 1 101 ? -2.734 -3.873 9.092 1.00 98.38 101 LYS A CA 1
ATOM 786 C C . LYS A 1 101 ? -2.737 -3.988 7.569 1.00 98.38 101 LYS A C 1
ATOM 788 O O . LYS A 1 101 ? -3.814 -4.043 6.980 1.00 98.38 101 LYS A O 1
ATOM 793 N N . ILE A 1 102 ? -1.561 -4.021 6.951 1.00 98.75 102 ILE A N 1
ATOM 794 C CA . ILE A 1 102 ? -1.363 -4.000 5.499 1.00 98.75 102 ILE A CA 1
ATOM 795 C C . ILE A 1 102 ? -0.760 -5.338 5.060 1.00 98.75 102 ILE A C 1
ATOM 797 O O . ILE A 1 102 ? 0.116 -5.870 5.735 1.00 98.75 102 ILE A O 1
ATOM 801 N N . ASN A 1 103 ? -1.223 -5.876 3.931 1.00 98.25 103 ASN A N 1
ATOM 802 C CA . ASN A 1 103 ? -0.603 -7.010 3.248 1.00 98.25 103 ASN A CA 1
ATOM 803 C C . ASN A 1 103 ? -0.465 -6.706 1.748 1.00 98.25 103 ASN A C 1
ATOM 805 O O . ASN A 1 103 ? -1.483 -6.565 1.067 1.00 98.25 103 ASN A O 1
ATOM 809 N N . ILE A 1 104 ? 0.769 -6.596 1.246 1.00 98.38 104 ILE A N 1
ATOM 810 C CA . ILE A 1 104 ? 1.054 -6.359 -0.176 1.00 98.38 104 ILE A CA 1
ATOM 811 C C . ILE A 1 104 ? 1.496 -7.677 -0.808 1.00 98.38 104 ILE A C 1
ATOM 813 O O . ILE A 1 104 ? 2.479 -8.291 -0.394 1.00 98.38 104 ILE A O 1
ATOM 817 N N . ILE A 1 105 ? 0.752 -8.105 -1.821 1.00 97.50 105 ILE A N 1
ATOM 818 C CA . ILE A 1 105 ? 0.871 -9.422 -2.433 1.00 97.50 105 ILE A CA 1
ATOM 819 C C . ILE A 1 105 ? 1.292 -9.249 -3.884 1.00 97.50 105 ILE A C 1
ATOM 821 O O . ILE A 1 105 ? 0.642 -8.536 -4.653 1.00 97.50 105 ILE A O 1
ATOM 825 N N . LYS A 1 106 ? 2.352 -9.962 -4.274 1.00 97.88 106 LYS A N 1
ATOM 826 C CA . LYS A 1 106 ? 2.702 -10.082 -5.682 1.00 97.88 106 LYS A CA 1
ATOM 827 C C . LYS A 1 106 ? 1.644 -10.891 -6.418 1.00 97.88 106 LYS A C 1
ATOM 829 O O . LYS A 1 106 ? 1.404 -12.053 -6.084 1.00 97.88 106 LYS A O 1
ATOM 834 N N . GLY A 1 107 ? 1.050 -10.308 -7.450 1.00 96.44 107 GLY A N 1
ATOM 835 C CA . GLY A 1 107 ? 0.025 -10.987 -8.227 1.00 96.44 107 GLY A CA 1
ATOM 836 C C . GLY A 1 107 ? -0.381 -10.249 -9.493 1.00 96.44 107 GLY A C 1
ATOM 837 O O . GLY A 1 107 ? -0.327 -9.027 -9.576 1.00 96.44 107 GLY A O 1
ATOM 838 N N . ASP A 1 108 ? -0.838 -11.016 -10.482 1.00 95.62 108 ASP A N 1
ATOM 839 C CA . ASP A 1 108 ? -1.510 -10.473 -11.659 1.00 95.62 108 ASP A CA 1
ATOM 840 C C . ASP A 1 108 ? -3.019 -10.415 -11.390 1.00 95.62 108 ASP A C 1
ATOM 842 O O . ASP A 1 108 ? -3.662 -11.446 -11.182 1.00 95.62 108 ASP A O 1
ATOM 846 N N . ILE A 1 109 ? -3.605 -9.218 -11.431 1.00 93.38 109 ILE A N 1
ATOM 847 C CA . ILE A 1 109 ? -5.053 -9.018 -11.262 1.00 93.38 109 ILE A CA 1
ATOM 848 C C . ILE A 1 109 ? -5.885 -9.680 -12.374 1.00 93.38 109 ILE A C 1
ATOM 850 O O . ILE A 1 109 ? -7.086 -9.880 -12.211 1.00 93.38 109 ILE A O 1
ATOM 854 N N . LYS A 1 110 ? -5.274 -10.072 -13.499 1.00 92.88 110 LYS A N 1
ATOM 855 C CA . LYS A 1 110 ? -5.931 -10.885 -14.538 1.00 92.88 110 LYS A CA 1
ATOM 856 C C . LYS A 1 110 ? -6.057 -12.355 -14.132 1.00 92.88 110 LYS A C 1
ATOM 858 O O . LYS A 1 110 ? -6.840 -13.094 -14.731 1.00 92.88 110 LYS A O 1
ATOM 863 N N . ASN A 1 111 ? -5.325 -12.801 -13.111 1.00 94.00 111 ASN A N 1
ATOM 864 C CA . ASN A 1 111 ? -5.431 -14.154 -12.587 1.00 94.00 111 ASN A CA 1
ATOM 865 C C . ASN A 1 111 ? -6.680 -14.299 -11.701 1.00 94.00 111 ASN A C 1
ATOM 867 O O . ASN A 1 111 ? -6.634 -14.201 -10.475 1.00 94.00 111 ASN A O 1
ATOM 871 N N . VAL A 1 112 ? -7.811 -14.606 -12.335 1.00 89.44 112 VAL A N 1
ATOM 872 C CA . VAL A 1 112 ? -9.103 -14.796 -11.654 1.00 89.44 112 VAL A CA 1
ATOM 873 C C . VAL A 1 112 ? -9.049 -15.897 -10.587 1.00 89.44 112 VAL A C 1
ATOM 875 O O . VAL A 1 112 ? -9.740 -15.798 -9.577 1.00 89.44 112 VAL A O 1
ATOM 878 N N . LYS A 1 113 ? -8.234 -16.948 -10.771 1.00 92.00 113 LYS A N 1
ATOM 879 C CA . LYS A 1 113 ? -8.100 -18.022 -9.770 1.00 92.00 113 LYS A CA 1
ATOM 880 C C . LYS A 1 113 ? -7.467 -17.502 -8.481 1.00 92.00 113 LYS A C 1
ATOM 882 O O . LYS A 1 113 ? -7.957 -17.821 -7.408 1.00 92.00 113 LYS A O 1
ATOM 887 N N . MET A 1 114 ? -6.429 -16.674 -8.597 1.00 92.31 114 MET A N 1
ATOM 888 C CA . MET A 1 114 ? -5.808 -16.011 -7.449 1.00 92.31 114 MET A CA 1
ATOM 889 C C . MET A 1 114 ? -6.805 -15.084 -6.748 1.00 92.31 114 MET A C 1
ATOM 891 O O . MET A 1 114 ? -6.941 -15.150 -5.531 1.00 92.31 114 MET A O 1
ATOM 895 N N . LEU A 1 115 ? -7.544 -14.267 -7.506 1.00 89.50 115 LEU A N 1
ATOM 896 C CA . LEU A 1 115 ? -8.524 -13.342 -6.928 1.00 89.50 115 LEU A CA 1
ATOM 897 C C . LEU A 1 115 ? -9.650 -14.056 -6.167 1.00 89.50 115 LEU A C 1
ATOM 899 O O . LEU A 1 115 ? -10.117 -13.550 -5.152 1.00 89.50 115 LEU A O 1
ATOM 903 N N . LYS A 1 116 ? -10.049 -15.253 -6.612 1.00 90.31 116 LYS A N 1
ATOM 904 C CA . LYS A 1 116 ? -11.058 -16.082 -5.932 1.00 90.31 116 LYS A CA 1
ATOM 905 C C . LYS A 1 116 ? -10.613 -16.630 -4.572 1.00 90.31 116 LYS A C 1
ATOM 907 O O . LYS A 1 116 ? -11.471 -17.085 -3.826 1.00 90.31 116 LYS A O 1
ATOM 912 N N . ASN A 1 117 ? -9.318 -16.598 -4.255 1.00 92.31 117 ASN A N 1
ATOM 913 C CA . ASN A 1 117 ? -8.805 -17.047 -2.957 1.00 92.31 117 ASN A CA 1
ATOM 914 C C . ASN A 1 117 ? -8.900 -15.969 -1.870 1.00 92.31 117 ASN A C 1
ATOM 916 O O . ASN A 1 117 ? -8.608 -16.253 -0.711 1.00 92.31 117 ASN A O 1
ATOM 920 N N . PHE A 1 118 ? -9.271 -14.739 -2.226 1.00 91.56 118 PHE A N 1
ATOM 921 C CA . PHE A 1 118 ? -9.543 -13.699 -1.247 1.00 91.56 118 PHE A CA 1
ATOM 922 C C . PHE A 1 118 ? -11.007 -13.734 -0.812 1.00 91.56 118 PHE A C 1
ATOM 924 O O . PHE A 1 118 ? -11.901 -14.024 -1.608 1.00 91.56 118 PHE A O 1
ATOM 931 N N . ASP A 1 119 ? -11.256 -13.371 0.446 1.00 90.75 119 ASP A N 1
ATOM 932 C CA . ASP A 1 119 ? -12.617 -13.105 0.905 1.00 90.75 119 ASP A CA 1
ATOM 933 C C . ASP A 1 119 ? -13.185 -11.820 0.274 1.00 90.75 119 ASP A C 1
ATOM 935 O O . ASP A 1 119 ? -12.550 -11.125 -0.520 1.00 90.75 119 ASP A O 1
ATOM 939 N N . LYS A 1 120 ? -14.402 -11.463 0.687 1.00 94.50 120 LYS A N 1
ATOM 940 C CA . LYS A 1 120 ? -15.048 -10.206 0.311 1.00 94.50 120 LYS A CA 1
ATOM 941 C C . LYS A 1 120 ? -14.338 -8.995 0.927 1.00 94.50 120 LYS A C 1
ATOM 943 O O . LYS A 1 120 ? -13.854 -9.043 2.058 1.00 94.50 120 LYS A O 1
ATOM 948 N N . PHE A 1 121 ? -14.369 -7.895 0.182 1.00 97.38 121 PHE A N 1
ATOM 949 C CA . PHE A 1 121 ? -13.901 -6.576 0.599 1.00 97.38 121 PHE A CA 1
ATOM 950 C C . PHE A 1 121 ? -15.058 -5.584 0.550 1.00 97.38 121 PHE A C 1
ATOM 952 O O . PHE A 1 121 ? -15.916 -5.680 -0.328 1.00 97.38 121 PHE A O 1
ATOM 959 N N . ASP A 1 122 ? -15.059 -4.621 1.467 1.00 98.31 122 ASP A N 1
ATOM 960 C CA . ASP A 1 122 ? -16.057 -3.549 1.506 1.00 98.31 122 ASP A CA 1
ATOM 961 C C . ASP A 1 122 ? -15.732 -2.442 0.500 1.00 98.31 122 ASP A C 1
ATOM 963 O O . ASP A 1 122 ? -16.627 -1.807 -0.054 1.00 98.31 122 ASP A O 1
ATOM 967 N N . ILE A 1 123 ? -14.437 -2.203 0.273 1.00 98.06 123 ILE A N 1
ATOM 968 C CA . ILE A 1 123 ? -13.926 -1.165 -0.620 1.00 98.06 123 ILE A CA 1
ATOM 969 C C . ILE A 1 123 ? -12.836 -1.758 -1.505 1.00 98.06 123 ILE A C 1
ATOM 971 O O . ILE A 1 123 ? -11.933 -2.446 -1.025 1.00 98.06 123 ILE A O 1
ATOM 975 N N . VAL A 1 124 ? -12.900 -1.425 -2.793 1.00 97.75 124 VAL A N 1
ATOM 976 C CA . VAL A 1 124 ? -11.817 -1.654 -3.747 1.00 97.75 124 VAL A CA 1
ATOM 977 C C . VAL A 1 124 ? -11.331 -0.302 -4.257 1.00 97.75 124 VAL A C 1
ATOM 979 O O . VAL A 1 124 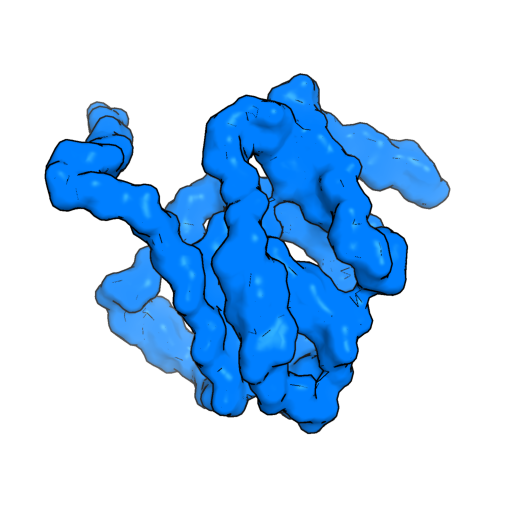? -12.133 0.492 -4.750 1.00 97.75 124 VAL A O 1
ATOM 982 N N . THR A 1 125 ? -10.034 -0.035 -4.137 1.00 98.06 125 THR A N 1
ATOM 983 C CA . THR A 1 125 ? -9.366 1.102 -4.779 1.00 98.06 125 THR A CA 1
ATOM 984 C C . THR A 1 125 ? -8.515 0.611 -5.943 1.00 98.06 125 THR A C 1
ATOM 986 O O . THR A 1 125 ? -8.027 -0.517 -5.943 1.00 98.06 125 THR A O 1
ATOM 989 N N . VAL A 1 126 ? -8.379 1.438 -6.978 1.00 96.25 126 VAL A N 1
ATOM 990 C CA . VAL A 1 126 ? -7.512 1.146 -8.119 1.00 96.25 126 VAL A CA 1
ATOM 991 C C . VAL A 1 126 ? -7.033 2.461 -8.721 1.00 96.25 126 VAL A C 1
ATOM 993 O O . VAL A 1 126 ? -7.842 3.315 -9.083 1.00 96.25 126 VAL A O 1
ATOM 996 N N . ASN A 1 127 ? -5.717 2.630 -8.809 1.00 93.44 127 ASN A N 1
ATOM 997 C CA . ASN A 1 127 ? -5.083 3.727 -9.535 1.00 93.44 127 ASN A CA 1
ATOM 998 C C . ASN A 1 127 ? -4.048 3.125 -10.492 1.00 93.44 127 ASN A C 1
ATOM 1000 O O . ASN A 1 127 ? -2.868 3.038 -10.149 1.00 93.44 127 ASN A O 1
ATOM 1004 N N . PRO A 1 128 ? -4.486 2.605 -11.651 1.00 86.75 128 PRO A N 1
ATOM 1005 C CA . PRO A 1 128 ? -3.589 1.902 -12.550 1.00 86.75 128 PRO A CA 1
ATOM 1006 C C . PRO A 1 128 ? -2.556 2.884 -13.125 1.00 86.75 128 PRO A C 1
ATOM 1008 O O . PRO A 1 128 ? -2.882 4.048 -13.362 1.00 86.75 128 PRO A O 1
ATOM 1011 N N . PRO A 1 129 ? -1.318 2.443 -13.400 1.00 76.81 129 PRO A N 1
ATOM 1012 C CA . PRO A 1 129 ? -0.306 3.323 -13.964 1.00 76.81 129 PRO A CA 1
ATOM 1013 C C . PRO A 1 129 ? -0.757 3.842 -15.333 1.00 76.81 129 PRO A C 1
ATOM 1015 O O . PRO A 1 129 ? -1.067 3.066 -16.241 1.00 76.81 129 PRO A O 1
ATOM 1018 N N . TYR A 1 130 ? -0.756 5.163 -15.502 1.00 65.44 130 TYR A N 1
ATOM 1019 C CA . TYR A 1 130 ? -1.034 5.786 -16.790 1.00 65.44 130 TYR A CA 1
ATOM 1020 C C . TYR A 1 130 ? 0.143 5.535 -17.738 1.00 65.44 130 TYR A C 1
ATOM 1022 O O . TYR A 1 130 ? 1.236 6.069 -17.554 1.00 65.44 130 TYR A O 1
ATOM 1030 N N . LYS A 1 131 ? -0.070 4.715 -18.769 1.00 59.97 131 LYS A N 1
ATOM 1031 C CA . LYS A 1 131 ? 0.868 4.558 -19.885 1.00 59.97 131 LYS A CA 1
ATOM 1032 C C . LYS A 1 131 ? 0.157 4.859 -21.196 1.00 59.97 131 LYS A C 1
ATOM 1034 O O . LYS A 1 131 ? -0.993 4.471 -21.395 1.00 59.97 131 LYS A O 1
ATOM 1039 N N . LEU A 1 132 ? 0.857 5.549 -22.094 1.00 46.16 132 LEU A N 1
ATOM 1040 C CA . LEU A 1 132 ? 0.418 5.708 -23.476 1.00 46.16 132 LEU A CA 1
ATOM 1041 C C . LEU A 1 132 ? 0.261 4.320 -24.117 1.00 46.16 132 LEU A C 1
ATOM 1043 O O . LEU A 1 132 ? 1.001 3.379 -23.822 1.00 46.16 132 LEU A O 1
ATOM 1047 N N . LYS A 1 133 ? -0.728 4.180 -25.001 1.00 40.91 133 LYS A N 1
ATOM 1048 C CA . LYS A 1 133 ? -0.961 2.937 -25.745 1.00 40.91 133 LYS A CA 1
ATOM 1049 C C . LYS A 1 133 ? 0.347 2.542 -26.458 1.00 40.91 133 LYS A C 1
ATOM 1051 O O . LYS A 1 133 ? 0.905 3.361 -27.178 1.00 40.91 133 LYS A O 1
ATOM 1056 N N . ASN A 1 134 ? 0.824 1.311 -26.242 1.00 49.06 134 ASN A N 1
ATOM 1057 C CA . ASN A 1 134 ? 2.095 0.750 -26.748 1.00 49.06 134 ASN A CA 1
ATOM 1058 C C . ASN A 1 134 ? 3.406 1.185 -26.050 1.00 49.06 134 ASN A C 1
ATOM 1060 O O . ASN A 1 134 ? 4.472 0.900 -26.584 1.00 49.06 134 ASN A O 1
ATOM 1064 N N . SER A 1 135 ? 3.375 1.792 -24.854 1.00 54.94 135 SER A N 1
ATOM 1065 C CA . SER A 1 135 ? 4.597 2.089 -24.067 1.00 54.94 135 SER A CA 1
ATOM 1066 C C . SER A 1 135 ? 4.820 1.171 -22.852 1.00 54.94 135 SER A C 1
ATOM 1068 O O . SER A 1 135 ? 5.519 1.521 -21.896 1.00 54.94 135 SER A O 1
ATOM 1070 N N . GLY A 1 136 ? 4.212 -0.020 -22.856 1.00 51.56 136 GLY A N 1
ATOM 1071 C CA . GLY A 1 136 ? 4.502 -1.052 -21.858 1.00 51.56 136 GLY A CA 1
ATOM 1072 C C . GLY A 1 136 ? 5.984 -1.435 -21.892 1.00 51.56 136 GLY A C 1
ATOM 1073 O O . GLY A 1 136 ? 6.562 -1.548 -22.969 1.00 51.56 136 GLY A O 1
ATOM 1074 N N . LEU A 1 137 ? 6.603 -1.625 -20.722 1.00 54.78 137 LEU A N 1
ATOM 1075 C CA . LEU A 1 137 ? 7.938 -2.220 -20.668 1.00 54.78 137 LEU A CA 1
ATOM 1076 C C . LEU A 1 137 ? 7.768 -3.694 -21.030 1.00 54.78 137 LEU A C 1
ATOM 1078 O O . LEU A 1 137 ? 7.070 -4.424 -20.327 1.00 54.78 137 LEU A O 1
ATOM 1082 N N . PHE A 1 138 ? 8.347 -4.104 -22.152 1.00 50.84 138 PHE A N 1
ATOM 1083 C CA . PHE A 1 138 ? 8.534 -5.512 -22.452 1.00 50.84 138 PHE A CA 1
ATOM 1084 C C . PHE A 1 138 ? 9.781 -5.953 -21.690 1.00 50.84 138 PHE A C 1
ATOM 1086 O O . PHE A 1 138 ? 10.886 -5.571 -22.067 1.00 50.84 138 PHE A O 1
ATOM 1093 N N . GLU A 1 139 ? 9.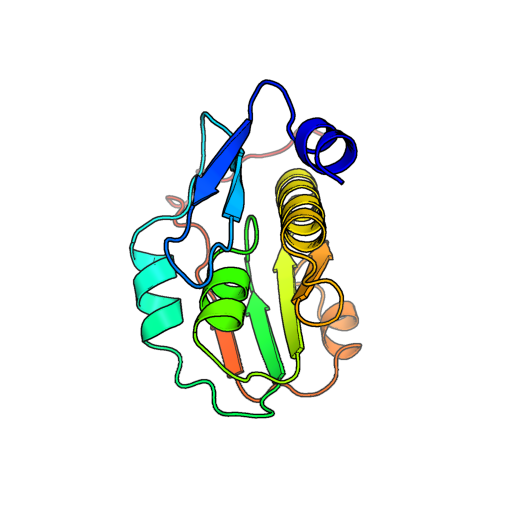626 -6.716 -20.608 1.00 47.41 139 GLU A N 1
ATOM 1094 C CA . GLU A 1 139 ? 10.765 -7.478 -20.098 1.00 47.41 139 GLU A CA 1
ATOM 1095 C C . GLU A 1 139 ? 11.085 -8.571 -21.121 1.00 47.41 139 GLU A C 1
ATOM 1097 O O . GLU A 1 139 ? 10.266 -9.454 -21.399 1.00 47.41 139 GLU A O 1
ATOM 1102 N N . SER A 1 140 ? 12.261 -8.466 -21.740 1.00 44.22 140 SER A N 1
ATOM 1103 C CA . SER A 1 140 ? 12.858 -9.553 -22.505 1.00 44.22 140 SER A CA 1
ATOM 11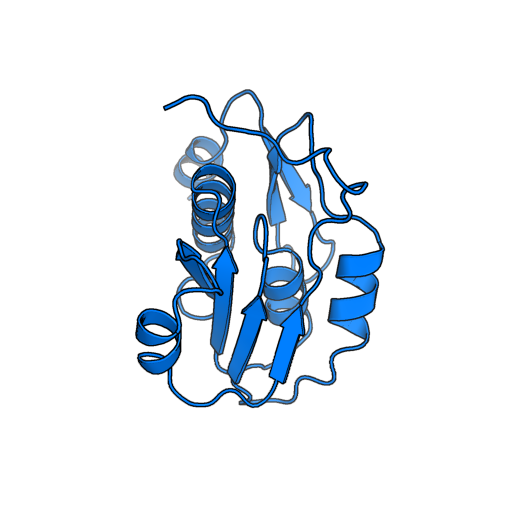04 C C . SER A 1 140 ? 13.102 -10.720 -21.553 1.00 44.22 140 SER A C 1
ATOM 1106 O O . SER A 1 140 ? 13.837 -10.570 -20.577 1.00 44.22 140 SER A O 1
ATOM 1108 N N . ARG A 1 141 ? 12.438 -11.842 -21.833 1.00 43.41 141 ARG A N 1
ATOM 1109 C CA . ARG A 1 141 ? 12.695 -13.132 -21.188 1.00 43.41 141 ARG A CA 1
ATOM 1110 C C . ARG A 1 141 ? 14.129 -13.592 -21.405 1.00 43.41 141 ARG A C 1
ATOM 1112 O O . ARG A 1 141 ? 14.662 -13.301 -22.499 1.00 43.41 141 ARG A O 1
#

InterPro domains:
  IPR025714 Methyltransferase domain [PF13847] (48-127)
  IPR029063 S-adenosyl-L-methionine-dependent methyltransferase superfamily [G3DSA:3.40.50.150] (13-141)
  IPR029063 S-adenosyl-L-methionine-dependent methyltransferase superfamily [SSF53335] (12-135)
  IPR050210 tRNA (adenine-N(6)-)-methyltransferase [PTHR47739] (10-134)

pLDDT: mean 89.67, std 15.06, range [40.91, 98.75]

Radius of gyration: 14.99 Å; Cα contacts (8 Å, |Δi|>4): 233; chains: 1; bounding box: 37×32×44 Å

Sequence (141 aa):
MNNIKNNLLKSDETLDDLQIKNIKIIQKSNGFRFGMDAVLLANFAKVKKGMRVMDLCSGTGIIPFILAGKTEAEKIFAIEIQEDMVEMGNRSITYNNLENKINIIKGDIKNVKMLKNFDKFDIVTVNPPYKLKNSGLFESR

Organism: NCBI:txid1121290